Protein AF-A0A3P6D2D5-F1 (afdb_monomer)

Solvent-accessible surface area (backbone atoms only — not comparable to full-atom values): 11570 Å² total; per-residue (Å²): 125,64,77,79,34,63,53,93,50,68,69,59,21,50,53,42,46,49,52,50,52,51,36,55,76,67,43,49,59,60,53,50,50,53,50,51,54,53,52,49,52,52,48,53,51,50,50,53,51,44,60,65,54,45,79,79,59,76,78,75,73,76,56,68,75,81,70,66,56,87,73,79,72,80,85,73,74,86,77,92,78,85,88,78,96,75,89,86,77,84,70,79,58,70,75,81,67,71,70,88,87,89,78,89,86,81,90,81,85,86,84,85,91,79,93,75,96,69,81,78,84,68,67,89,89,66,76,86,72,86,79,87,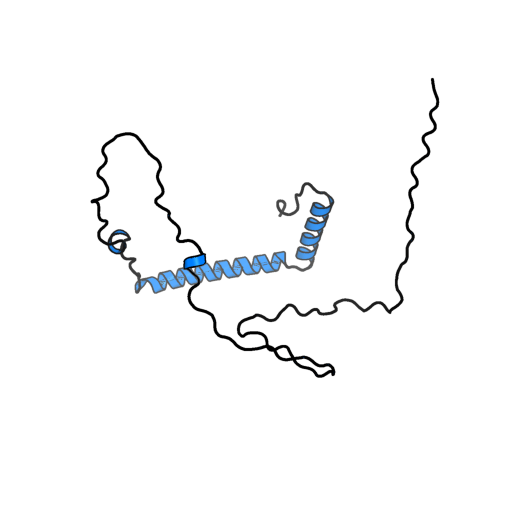71,81,89,60,84,79,75,62,96,79,79,71,86,81,75,78,86,82,78,82,71,78,81,83,86,84,81,91,83,132

Structure (mmCIF, N/CA/C/O backbone):
data_AF-A0A3P6D2D5-F1
#
_entry.id   AF-A0A3P6D2D5-F1
#
loop_
_atom_site.group_PDB
_atom_site.id
_atom_site.type_symbol
_atom_site.label_atom_id
_atom_site.label_alt_id
_atom_site.label_comp_id
_atom_site.label_asym_id
_atom_site.label_entity_id
_atom_site.label_seq_id
_atom_site.pdbx_PDB_ins_code
_atom_site.Cartn_x
_atom_site.Cartn_y
_atom_site.Cartn_z
_atom_site.occupancy
_atom_site.B_iso_or_equiv
_atom_site.auth_seq_id
_atom_site.auth_comp_id
_atom_site.auth_asym_id
_atom_site.auth_atom_id
_atom_site.pdbx_PDB_model_num
ATOM 1 N N . MET A 1 1 ? -6.424 -7.248 -5.023 1.00 77.00 1 MET A N 1
ATOM 2 C CA . MET A 1 1 ? -5.548 -6.080 -5.281 1.00 77.00 1 MET A CA 1
ATOM 3 C C . MET A 1 1 ? -5.031 -6.089 -6.727 1.00 77.00 1 MET A C 1
ATOM 5 O O . MET A 1 1 ? -3.835 -6.181 -6.974 1.00 77.00 1 MET A O 1
ATOM 9 N N . THR A 1 2 ? -5.927 -6.041 -7.713 1.00 84.50 2 THR A N 1
ATOM 10 C CA . THR A 1 2 ? -5.579 -6.233 -9.138 1.00 84.50 2 THR A CA 1
ATOM 11 C C . THR A 1 2 ? -5.078 -4.955 -9.813 1.00 84.50 2 THR A C 1
ATOM 13 O O . THR A 1 2 ? -4.233 -5.018 -10.700 1.00 84.50 2 THR A O 1
ATOM 16 N N . GLN A 1 3 ? -5.528 -3.791 -9.335 1.00 90.56 3 GLN A N 1
ATOM 17 C CA . GLN A 1 3 ? -5.133 -2.474 -9.852 1.00 90.56 3 GLN A CA 1
ATOM 18 C C . GLN A 1 3 ? -3.626 -2.207 -9.707 1.00 90.56 3 GLN A C 1
ATOM 20 O O . GLN A 1 3 ? -3.007 -1.620 -10.585 1.00 90.56 3 GLN A O 1
ATOM 25 N N . TYR A 1 4 ? -3.009 -2.659 -8.610 1.00 91.62 4 TYR A N 1
ATOM 26 C CA . TYR A 1 4 ? -1.578 -2.447 -8.383 1.00 91.62 4 TYR A CA 1
ATOM 27 C C . TYR A 1 4 ? -0.711 -3.333 -9.288 1.00 91.62 4 TYR A C 1
ATOM 29 O O . TYR A 1 4 ? 0.309 -2.871 -9.792 1.00 91.62 4 TYR A O 1
ATOM 37 N N . THR A 1 5 ? -1.102 -4.589 -9.515 1.00 95.19 5 THR A N 1
ATOM 38 C CA . THR A 1 5 ? -0.300 -5.583 -10.253 1.00 95.19 5 THR A CA 1
ATOM 39 C C . THR A 1 5 ? -0.503 -5.542 -11.769 1.00 95.19 5 THR A C 1
ATOM 41 O O . THR A 1 5 ? 0.336 -6.060 -12.513 1.00 95.19 5 THR A O 1
ATOM 44 N N . SER A 1 6 ? -1.589 -4.922 -12.234 1.00 94.50 6 SER A N 1
ATOM 45 C CA . SER A 1 6 ? -1.866 -4.690 -13.649 1.00 94.50 6 SER A CA 1
ATOM 46 C C . SER A 1 6 ? -1.059 -3.493 -14.158 1.00 94.50 6 SER A C 1
ATOM 48 O O . SER A 1 6 ? -1.356 -2.342 -13.850 1.00 94.50 6 SER A O 1
ATOM 50 N N . CYS A 1 7 ? 0.001 -3.766 -14.913 1.00 93.75 7 CYS A N 1
ATOM 51 C CA . CYS A 1 7 ? 0.834 -2.780 -15.604 1.00 93.75 7 CYS A CA 1
ATOM 52 C C . CYS A 1 7 ? 1.070 -3.255 -17.035 1.00 93.75 7 CYS A C 1
ATOM 54 O O . CYS A 1 7 ? 1.098 -4.462 -17.269 1.00 93.75 7 CYS A O 1
ATOM 56 N N . ALA A 1 8 ? 1.255 -2.319 -17.969 1.00 95.75 8 ALA A N 1
ATOM 57 C CA . ALA A 1 8 ? 1.525 -2.649 -19.369 1.00 95.75 8 ALA A CA 1
ATOM 58 C C . ALA A 1 8 ? 2.870 -3.377 -19.544 1.00 95.75 8 ALA A C 1
ATOM 60 O O . ALA A 1 8 ? 2.976 -4.292 -20.357 1.00 95.75 8 ALA A O 1
ATOM 61 N N . ASP A 1 9 ? 3.875 -3.017 -18.739 1.00 97.19 9 ASP A N 1
ATOM 62 C CA . ASP A 1 9 ? 5.199 -3.626 -18.814 1.00 97.19 9 ASP A CA 1
ATOM 63 C C . ASP A 1 9 ? 5.231 -4.993 -18.110 1.00 97.19 9 ASP A C 1
ATOM 65 O O . ASP A 1 9 ? 4.955 -5.078 -16.903 1.00 97.19 9 ASP A O 1
ATOM 69 N N . PRO A 1 10 ? 5.636 -6.075 -18.804 1.00 95.94 10 PRO A N 1
ATOM 70 C CA . PRO A 1 10 ? 5.614 -7.423 -18.238 1.00 95.94 10 PRO A CA 1
ATOM 71 C C . PRO A 1 10 ? 6.595 -7.576 -17.070 1.00 95.94 10 PRO A C 1
ATOM 73 O O . PRO A 1 10 ? 6.284 -8.236 -16.077 1.00 95.94 10 PRO A O 1
ATOM 76 N N . THR A 1 11 ? 7.758 -6.923 -17.146 1.00 97.25 11 THR A N 1
ATOM 77 C CA . THR A 1 11 ? 8.771 -6.947 -16.083 1.00 97.25 11 THR A CA 1
ATOM 78 C C . THR A 1 11 ? 8.289 -6.236 -14.820 1.00 97.25 11 THR A C 1
ATOM 80 O O . THR A 1 11 ? 8.464 -6.764 -13.723 1.00 97.25 11 THR A O 1
ATOM 83 N N . GLU A 1 12 ? 7.639 -5.076 -14.948 1.00 97.31 12 GLU A N 1
ATOM 84 C CA . GLU A 1 12 ? 7.107 -4.354 -13.786 1.00 97.31 12 GLU A CA 1
ATOM 85 C C . GLU A 1 12 ? 5.888 -5.071 -13.201 1.00 97.31 12 GLU A C 1
ATOM 87 O O . GLU A 1 12 ? 5.790 -5.202 -11.981 1.00 97.31 12 GLU A O 1
ATOM 92 N N . SER A 1 13 ? 4.992 -5.615 -14.036 1.00 95.62 13 SER A N 1
ATOM 93 C CA . SER A 1 13 ? 3.878 -6.437 -13.544 1.00 95.62 13 SER A CA 1
ATOM 94 C C . SER A 1 13 ? 4.389 -7.627 -12.723 1.00 95.62 13 SER A C 1
ATOM 96 O O . SER A 1 13 ? 3.886 -7.876 -11.625 1.00 95.62 13 SER A O 1
ATOM 98 N N . ALA A 1 14 ? 5.435 -8.318 -13.192 1.00 96.69 14 ALA A N 1
ATOM 99 C CA . ALA A 1 14 ? 6.078 -9.397 -12.442 1.00 96.69 14 ALA A CA 1
ATOM 100 C C . ALA A 1 14 ? 6.707 -8.900 -11.129 1.00 96.69 14 ALA A C 1
ATOM 102 O O . ALA A 1 14 ? 6.468 -9.491 -10.076 1.00 96.69 14 ALA A O 1
ATOM 103 N N . ALA A 1 15 ? 7.441 -7.783 -11.156 1.00 97.50 15 ALA A N 1
ATOM 104 C CA . ALA A 1 15 ? 8.056 -7.205 -9.961 1.00 97.50 15 ALA A CA 1
ATOM 105 C C . ALA A 1 15 ? 7.019 -6.785 -8.904 1.00 97.50 15 ALA A C 1
ATOM 107 O O . ALA A 1 15 ? 7.242 -6.961 -7.705 1.00 97.50 15 ALA A O 1
ATOM 108 N N . ARG A 1 16 ? 5.866 -6.254 -9.328 1.00 96.81 16 ARG A N 1
ATOM 109 C CA . ARG A 1 16 ? 4.764 -5.886 -8.427 1.00 96.81 16 ARG A CA 1
ATOM 110 C C . ARG A 1 16 ? 4.058 -7.097 -7.841 1.00 96.81 16 ARG A C 1
ATOM 112 O O . ARG A 1 16 ? 3.762 -7.090 -6.649 1.00 96.81 16 ARG A O 1
ATOM 119 N N . LYS A 1 17 ? 3.810 -8.130 -8.650 1.00 96.50 17 LYS A N 1
ATOM 120 C CA . LYS A 1 17 ? 3.265 -9.409 -8.170 1.00 96.50 17 LYS A CA 1
ATOM 121 C C . LYS A 1 17 ? 4.193 -10.048 -7.140 1.00 96.50 17 LYS A C 1
ATOM 123 O O . LYS A 1 17 ? 3.716 -10.507 -6.112 1.00 96.50 17 LYS A O 1
ATOM 128 N N . GLU A 1 18 ? 5.502 -10.009 -7.372 1.00 97.06 18 GLU A N 1
ATOM 129 C CA . GLU A 1 18 ? 6.483 -10.546 -6.427 1.00 97.06 18 GLU A CA 1
ATOM 130 C C . GLU A 1 18 ? 6.520 -9.754 -5.115 1.00 97.06 18 GLU A C 1
ATOM 132 O O . GLU A 1 18 ? 6.503 -10.354 -4.044 1.00 97.06 18 GLU A O 1
ATOM 137 N N . ARG A 1 19 ? 6.489 -8.414 -5.168 1.00 96.75 19 ARG A N 1
ATOM 138 C CA . ARG A 1 19 ? 6.355 -7.583 -3.958 1.00 96.75 19 ARG A CA 1
ATOM 139 C C . ARG A 1 19 ? 5.087 -7.917 -3.171 1.00 96.75 19 ARG A C 1
ATOM 141 O O . ARG A 1 19 ? 5.159 -8.033 -1.952 1.00 96.75 19 ARG A O 1
ATOM 148 N N . LEU A 1 20 ? 3.953 -8.089 -3.856 1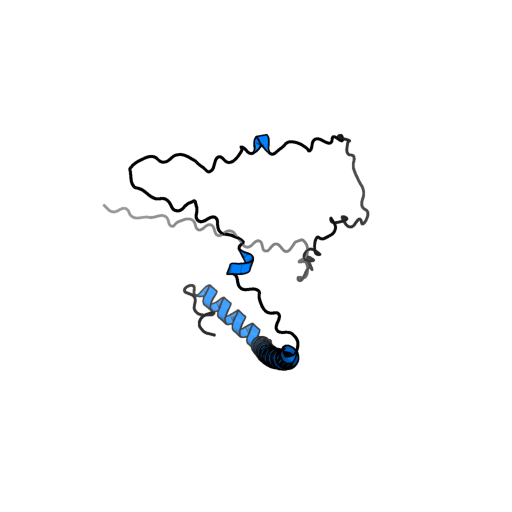.00 95.62 20 LEU A N 1
ATOM 149 C CA . LEU A 1 20 ? 2.689 -8.472 -3.219 1.00 95.62 20 LEU A CA 1
ATOM 150 C C . LEU A 1 20 ? 2.817 -9.842 -2.534 1.00 95.62 20 LEU A C 1
ATOM 152 O O . LEU A 1 20 ? 2.529 -9.955 -1.349 1.00 95.62 20 LEU A O 1
ATOM 156 N N . ARG A 1 21 ? 3.347 -10.845 -3.245 1.00 96.12 21 ARG A N 1
ATOM 157 C CA . ARG A 1 21 ? 3.581 -12.196 -2.714 1.00 96.12 21 ARG A CA 1
ATOM 158 C C . ARG A 1 21 ? 4.498 -12.186 -1.489 1.00 96.12 21 ARG A C 1
ATOM 160 O O . ARG A 1 21 ? 4.272 -12.933 -0.545 1.00 96.12 21 ARG A O 1
ATOM 167 N N . GLN A 1 22 ? 5.545 -11.360 -1.494 1.00 97.06 22 GLN A N 1
ATOM 168 C CA . GLN A 1 22 ? 6.442 -11.204 -0.346 1.00 97.06 22 GLN A CA 1
ATOM 169 C C . GLN A 1 22 ? 5.742 -10.550 0.846 1.00 97.06 22 GLN A C 1
ATOM 171 O O . GLN A 1 22 ? 5.947 -10.997 1.969 1.00 97.06 22 GLN A O 1
ATOM 176 N N . ALA A 1 23 ? 4.920 -9.524 0.614 1.00 96.12 23 ALA A N 1
ATOM 177 C CA . ALA A 1 23 ? 4.156 -8.869 1.671 1.00 96.12 23 ALA A CA 1
ATOM 178 C C . ALA A 1 23 ? 3.142 -9.828 2.317 1.00 96.12 23 ALA A C 1
ATOM 180 O O . ALA A 1 23 ? 3.046 -9.866 3.540 1.00 96.12 23 ALA A O 1
ATOM 181 N N . GLU A 1 24 ? 2.453 -10.640 1.508 1.00 94.69 24 GLU A N 1
ATOM 182 C CA . GLU A 1 24 ? 1.561 -11.714 1.973 1.00 94.69 24 GLU A CA 1
ATOM 183 C C . GLU A 1 24 ? 2.336 -12.784 2.753 1.00 94.69 24 GLU A C 1
ATOM 185 O O . GLU A 1 24 ? 1.980 -13.121 3.876 1.00 94.69 24 GLU A O 1
ATOM 190 N N . ALA A 1 25 ? 3.460 -13.274 2.219 1.00 96.69 25 ALA A N 1
ATOM 191 C CA . ALA A 1 25 ? 4.292 -14.260 2.914 1.00 96.69 25 ALA A CA 1
ATOM 192 C C . ALA A 1 25 ? 4.859 -13.738 4.248 1.00 96.69 25 ALA A C 1
ATOM 194 O O . ALA A 1 25 ? 5.139 -14.522 5.152 1.00 96.69 25 ALA A O 1
ATOM 195 N N . GLN A 1 26 ? 5.047 -12.423 4.366 1.00 97.31 26 GLN A N 1
ATOM 196 C CA . GLN A 1 26 ? 5.479 -11.755 5.593 1.00 97.31 26 GLN A CA 1
ATOM 197 C C . GLN A 1 26 ? 4.311 -11.380 6.521 1.00 97.31 26 GLN A C 1
ATOM 199 O O . GLN A 1 26 ? 4.567 -10.850 7.598 1.00 97.31 26 GLN A O 1
ATOM 204 N N . GLY A 1 27 ? 3.057 -11.634 6.135 1.00 96.94 27 GLY A N 1
ATOM 205 C CA . GLY A 1 27 ? 1.873 -11.319 6.940 1.00 96.94 27 GLY A CA 1
ATOM 206 C C . GLY A 1 27 ? 1.525 -9.825 7.022 1.00 96.94 27 GLY A C 1
ATOM 207 O O . GLY A 1 27 ? 0.720 -9.414 7.858 1.00 96.94 27 GLY A O 1
ATOM 208 N N . GLN A 1 28 ? 2.157 -8.978 6.201 1.00 96.75 28 GLN A N 1
ATOM 209 C CA . GLN A 1 28 ? 2.014 -7.518 6.294 1.00 96.75 28 GLN A CA 1
ATOM 210 C C . GLN A 1 28 ? 0.624 -7.042 5.868 1.00 96.75 28 GLN A C 1
ATOM 212 O O . GLN A 1 28 ? 0.128 -6.029 6.363 1.00 96.75 28 GLN A O 1
ATOM 217 N N . VAL A 1 29 ? 0.002 -7.751 4.923 1.00 94.50 29 VAL A N 1
ATOM 218 C CA . VAL A 1 29 ? -1.329 -7.406 4.412 1.00 94.50 29 VAL A CA 1
ATOM 219 C C . VAL A 1 29 ? -2.374 -7.628 5.508 1.00 94.50 29 VAL A C 1
ATOM 221 O O . VAL A 1 29 ? -3.232 -6.774 5.734 1.00 94.50 29 VAL A O 1
ATOM 224 N N . GLU A 1 30 ? -2.254 -8.734 6.235 1.00 95.25 30 GLU A N 1
ATOM 225 C CA . GLU A 1 30 ? -3.104 -9.114 7.356 1.00 95.25 30 GLU A CA 1
ATOM 226 C C . GLU A 1 30 ? -2.916 -8.164 8.541 1.00 95.25 30 GLU A C 1
ATOM 228 O O . GLU A 1 30 ? -3.897 -7.659 9.090 1.00 95.25 30 GLU A O 1
ATOM 233 N N . GLU A 1 31 ? -1.668 -7.863 8.912 1.00 97.00 31 GLU A N 1
ATOM 234 C CA . GLU A 1 31 ? -1.368 -6.924 9.997 1.00 97.00 31 GLU A CA 1
ATOM 235 C C . GLU A 1 31 ? -1.939 -5.530 9.705 1.00 97.00 31 GLU A C 1
ATOM 237 O O . GLU A 1 31 ? -2.598 -4.929 10.559 1.00 97.00 31 GLU A O 1
ATOM 242 N N . SER A 1 32 ? -1.755 -5.040 8.476 1.00 96.12 32 SER A N 1
ATOM 243 C CA . SER A 1 32 ? -2.308 -3.758 8.043 1.00 96.12 32 SER A CA 1
ATOM 244 C C . SER A 1 32 ? -3.838 -3.748 8.109 1.00 96.12 32 SER A C 1
ATOM 246 O O . SER A 1 32 ? -4.422 -2.773 8.586 1.00 96.12 32 SER A O 1
ATOM 248 N N . ALA A 1 33 ? -4.499 -4.841 7.714 1.00 96.31 33 ALA A N 1
ATOM 249 C CA . ALA A 1 33 ? -5.949 -4.972 7.828 1.00 96.31 33 ALA A CA 1
ATOM 250 C C . ALA A 1 33 ? -6.421 -4.906 9.288 1.00 96.31 33 ALA A C 1
ATOM 252 O O . ALA A 1 33 ? -7.351 -4.160 9.604 1.00 96.31 33 ALA A O 1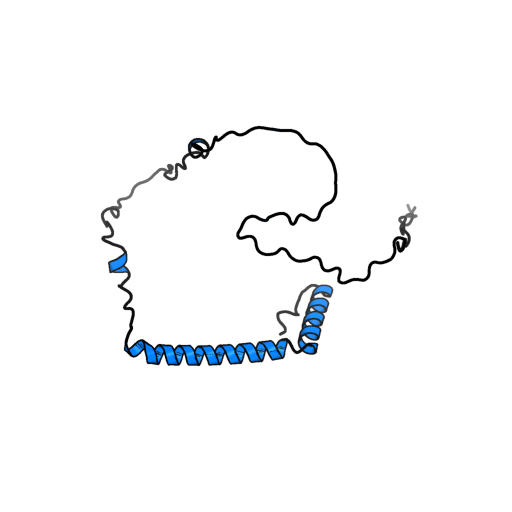
ATOM 253 N N . VAL A 1 34 ? -5.744 -5.611 10.199 1.00 97.69 34 VAL A N 1
ATOM 254 C CA . VAL A 1 34 ? -6.040 -5.550 11.639 1.00 97.69 34 VAL A CA 1
ATOM 255 C C . VAL A 1 34 ? -5.848 -4.133 12.177 1.00 97.69 34 VAL A C 1
ATOM 257 O O . VAL A 1 34 ? -6.681 -3.646 12.943 1.00 97.69 34 VAL A O 1
ATOM 260 N N . GLN A 1 35 ? -4.775 -3.448 11.779 1.00 97.62 35 GLN A N 1
ATOM 261 C CA . GLN A 1 35 ? -4.515 -2.076 12.206 1.00 97.62 35 GLN A CA 1
ATOM 262 C C . GLN A 1 35 ? -5.589 -1.104 11.702 1.00 97.62 35 GLN A C 1
ATOM 264 O O . GLN A 1 35 ? -6.026 -0.250 12.471 1.00 97.62 35 GLN A O 1
ATOM 269 N N . MET A 1 36 ? -6.055 -1.258 10.458 1.00 97.06 36 MET A N 1
ATOM 270 C CA . MET A 1 36 ? -7.161 -0.460 9.920 1.00 97.06 36 MET A CA 1
ATOM 271 C C . MET A 1 36 ? -8.444 -0.663 10.726 1.00 97.06 36 MET A C 1
ATOM 273 O O . MET A 1 36 ? -9.060 0.318 11.124 1.00 97.06 36 MET A O 1
ATOM 277 N N . VAL A 1 37 ? -8.818 -1.910 11.034 1.00 97.62 37 VAL A N 1
ATOM 278 C CA . VAL A 1 37 ? -10.011 -2.198 11.851 1.00 97.62 37 VAL A CA 1
ATOM 279 C C . VAL A 1 37 ? -9.885 -1.584 13.245 1.00 97.62 37 VAL A C 1
ATOM 281 O O . VAL A 1 37 ? -10.804 -0.912 13.708 1.00 97.62 37 VAL A O 1
ATOM 284 N N . LYS A 1 38 ? -8.731 -1.749 13.902 1.00 97.38 38 LYS A N 1
ATOM 285 C CA . LYS A 1 38 ? -8.470 -1.140 15.215 1.00 97.38 38 LYS A CA 1
ATOM 286 C C . LYS A 1 38 ? -8.580 0.383 15.170 1.00 97.38 38 LYS A C 1
ATOM 288 O O . LYS A 1 38 ? -9.169 0.972 16.071 1.00 97.38 38 LYS A O 1
ATOM 293 N N . ALA A 1 39 ? -8.030 1.012 14.133 1.00 96.81 39 ALA A N 1
ATOM 294 C CA . ALA A 1 39 ? -8.110 2.455 13.949 1.00 96.81 39 ALA A CA 1
ATOM 295 C C . ALA A 1 39 ? -9.553 2.926 13.706 1.00 96.81 39 ALA A C 1
ATOM 297 O O . ALA A 1 39 ? -9.948 3.945 14.267 1.00 96.81 39 ALA A O 1
ATOM 298 N N . SER A 1 40 ? -10.349 2.181 12.932 1.00 96.25 40 SER A N 1
ATOM 299 C CA . SER A 1 40 ? -11.768 2.487 12.713 1.00 96.25 40 SER A CA 1
ATOM 300 C C . SER A 1 40 ? -12.563 2.435 14.015 1.00 96.25 40 SER A C 1
ATOM 302 O O . SER A 1 40 ? -13.245 3.400 14.337 1.00 96.25 40 SER A O 1
ATOM 304 N N . ILE A 1 41 ? -12.393 1.378 14.816 1.00 95.94 41 ILE A N 1
ATOM 305 C CA . ILE A 1 41 ? -13.066 1.247 16.120 1.00 95.94 41 ILE A CA 1
ATOM 306 C C . ILE A 1 41 ? -12.634 2.370 17.072 1.00 95.94 41 ILE A C 1
ATOM 308 O O . ILE A 1 41 ? -13.461 2.978 17.744 1.00 95.94 41 ILE A O 1
ATOM 312 N N . ALA A 1 42 ? -11.335 2.681 17.125 1.00 94.19 42 ALA A N 1
ATOM 313 C CA . ALA A 1 42 ? -10.835 3.772 17.958 1.00 94.19 42 ALA A CA 1
ATOM 314 C C . ALA A 1 42 ? -11.435 5.124 17.545 1.00 94.19 42 ALA A C 1
ATOM 316 O O . ALA A 1 42 ? -11.747 5.945 18.406 1.00 94.19 42 ALA A O 1
ATOM 317 N N . ARG A 1 43 ? -11.624 5.347 16.240 1.00 91.75 43 ARG A N 1
ATOM 318 C CA . ARG A 1 43 ? -12.273 6.549 15.722 1.00 91.75 43 ARG A CA 1
ATOM 319 C C . ARG A 1 43 ? -13.761 6.590 16.067 1.00 91.75 43 ARG A C 1
ATOM 321 O O . ARG A 1 43 ? -14.215 7.639 16.497 1.00 91.75 43 ARG A O 1
ATOM 328 N N . GLU A 1 44 ? -14.494 5.489 15.926 1.00 91.12 44 GLU A N 1
ATOM 329 C CA . GLU A 1 44 ? -15.907 5.407 16.327 1.00 91.12 44 GLU A CA 1
ATOM 330 C C . GLU A 1 44 ? -16.083 5.702 17.822 1.00 91.12 44 GLU A C 1
ATOM 332 O O . GLU A 1 44 ? -16.948 6.488 18.201 1.00 91.12 44 GLU A O 1
ATOM 337 N N . ASN A 1 45 ? -15.208 5.154 18.669 1.00 88.06 45 ASN A N 1
ATOM 338 C CA . ASN A 1 45 ? -15.214 5.434 20.103 1.00 88.06 45 ASN A CA 1
ATOM 339 C C . ASN A 1 45 ? -14.858 6.894 20.409 1.00 88.06 45 ASN A C 1
ATOM 341 O O . ASN A 1 45 ? -15.517 7.513 21.236 1.00 88.06 45 ASN A O 1
ATOM 345 N N . ALA A 1 46 ? -13.865 7.471 19.726 1.00 83.00 46 ALA A N 1
ATOM 346 C CA . ALA A 1 46 ? -13.523 8.885 19.881 1.00 83.00 46 ALA A CA 1
ATOM 347 C C . ALA A 1 46 ? -14.647 9.810 19.386 1.00 83.00 46 ALA A C 1
ATOM 349 O O . ALA A 1 46 ? -14.896 10.850 19.988 1.00 83.00 46 ALA A O 1
ATOM 350 N N . GLU A 1 47 ? -15.353 9.440 18.314 1.00 74.94 47 GLU A N 1
ATOM 351 C CA . GLU A 1 47 ? -16.534 10.159 17.838 1.00 74.94 47 GLU A CA 1
ATOM 352 C C . GLU A 1 47 ? -17.683 10.040 18.858 1.00 74.94 47 GLU A C 1
ATOM 354 O O . GLU A 1 47 ? -18.282 11.058 19.198 1.00 74.94 47 GLU A O 1
ATOM 359 N N . ALA A 1 48 ? -17.927 8.863 19.443 1.00 71.94 48 ALA A N 1
ATOM 360 C CA . ALA A 1 48 ? -18.917 8.662 20.506 1.00 71.94 48 ALA A CA 1
ATOM 361 C C . ALA A 1 48 ? -18.583 9.433 21.799 1.00 71.94 48 ALA A C 1
ATOM 363 O O . ALA A 1 48 ? -19.456 10.092 22.365 1.00 71.94 48 ALA A O 1
ATOM 364 N N . GLU A 1 49 ? -17.324 9.417 22.242 1.00 68.12 49 GLU A N 1
ATOM 365 C CA . GLU A 1 49 ? -16.839 10.222 23.369 1.00 68.12 49 GLU A CA 1
ATOM 366 C C . GLU A 1 49 ? -16.916 11.720 23.060 1.00 68.12 49 GLU A C 1
ATOM 368 O O . GLU A 1 49 ? -17.290 12.506 23.928 1.00 68.12 49 GLU A O 1
ATOM 373 N N . SER A 1 50 ? -16.639 12.129 21.817 1.00 62.19 50 SER A N 1
ATOM 374 C CA . SER A 1 50 ? -16.806 13.519 21.397 1.00 62.19 50 SER A CA 1
ATOM 375 C C . SER A 1 50 ? -18.275 13.933 21.401 1.00 62.19 50 SER A C 1
ATOM 377 O O . SER A 1 50 ? -18.577 15.001 21.906 1.00 62.19 50 SER A O 1
ATOM 379 N N . LEU A 1 51 ? -19.208 13.090 20.950 1.00 57.59 51 LEU A N 1
ATOM 380 C CA . LEU A 1 51 ? -20.647 13.368 20.997 1.00 57.59 51 LEU A CA 1
ATOM 381 C C . LEU A 1 51 ? -21.179 13.398 22.439 1.00 57.59 51 LEU A C 1
ATOM 383 O O . LEU A 1 51 ? -22.036 14.222 22.754 1.00 57.59 51 LEU A O 1
ATOM 387 N N . ALA A 1 52 ? -20.631 12.568 23.332 1.00 57.94 52 ALA A N 1
ATOM 388 C CA . ALA A 1 52 ? -20.922 12.614 24.764 1.00 57.94 52 ALA A CA 1
ATOM 389 C C . ALA A 1 52 ? -20.329 13.866 25.448 1.00 57.94 52 ALA A C 1
ATOM 391 O O . ALA A 1 52 ? -20.955 14.436 26.341 1.00 57.94 52 ALA A O 1
ATOM 392 N N . ALA A 1 53 ? -19.159 14.342 25.006 1.00 55.81 53 ALA A N 1
ATOM 393 C CA . ALA A 1 53 ? -18.513 15.564 25.498 1.00 55.81 53 ALA A CA 1
ATOM 394 C C . ALA A 1 53 ? -19.054 16.862 24.852 1.00 55.81 53 ALA A C 1
ATOM 396 O O . ALA A 1 53 ? -18.942 17.945 25.431 1.00 55.81 53 ALA A O 1
ATOM 397 N N . VAL A 1 54 ? -19.685 16.772 23.676 1.00 51.06 54 VAL A N 1
ATOM 398 C CA . VAL A 1 54 ? -20.320 17.888 22.944 1.00 51.06 54 VAL A CA 1
ATOM 399 C C . VAL A 1 54 ? -21.571 18.413 23.658 1.00 51.06 54 VAL A C 1
ATOM 401 O O . VAL A 1 54 ? -22.025 19.513 23.352 1.00 51.06 54 VAL A O 1
ATOM 404 N N . GLY A 1 55 ? -22.053 17.739 24.706 1.00 53.09 55 GLY A N 1
ATOM 405 C CA . GLY A 1 55 ? -23.078 18.281 25.601 1.00 53.09 55 GLY A CA 1
ATOM 406 C C . GLY A 1 55 ? -22.701 19.585 26.329 1.00 53.09 55 GLY A C 1
ATOM 407 O O . GLY A 1 55 ? -23.587 20.197 26.917 1.00 53.09 55 GLY A O 1
ATOM 408 N N . VAL A 1 56 ? -21.434 20.038 26.313 1.00 54.88 56 VAL A N 1
ATOM 409 C CA . VAL A 1 56 ? -21.016 21.259 27.048 1.00 54.88 56 VAL A CA 1
ATOM 410 C C . VAL A 1 56 ? -20.101 22.210 26.255 1.00 54.88 56 VAL A C 1
ATOM 412 O O . VAL A 1 56 ? -19.764 23.281 26.746 1.00 54.88 56 VAL A O 1
ATOM 415 N N . ASN A 1 57 ? -19.699 21.905 25.017 1.00 57.03 57 ASN A N 1
ATOM 416 C CA . ASN A 1 57 ? -18.858 22.843 24.256 1.00 57.03 57 ASN A CA 1
ATOM 417 C C . ASN A 1 57 ? -19.104 22.770 22.746 1.00 57.03 57 ASN A C 1
ATOM 419 O O . ASN A 1 57 ? -18.232 22.406 21.956 1.00 57.03 57 ASN A O 1
ATOM 423 N N . SER A 1 58 ? -20.310 23.167 22.331 1.00 61.44 58 SER A N 1
ATOM 424 C CA . SER A 1 58 ? -20.495 23.701 20.983 1.00 61.44 58 SER A CA 1
ATOM 425 C C . SER A 1 58 ? -19.636 24.961 20.886 1.00 61.44 58 SER A C 1
ATOM 427 O O . SER A 1 58 ? -20.023 26.029 21.356 1.00 61.44 58 SER A O 1
ATOM 429 N N . GLN A 1 59 ? -18.428 24.842 20.334 1.00 64.69 59 GLN A N 1
ATOM 430 C CA . GLN A 1 59 ? -17.704 26.008 19.844 1.00 64.69 59 GLN A CA 1
ATOM 431 C C . GLN A 1 59 ? -18.511 26.557 18.669 1.00 64.69 59 GLN A C 1
ATOM 433 O O . GLN A 1 59 ? -18.269 26.194 17.514 1.00 64.69 59 GLN A O 1
ATOM 438 N N . GLU A 1 60 ? -19.515 27.380 18.970 1.00 69.44 60 GLU A N 1
ATOM 439 C CA . GLU A 1 60 ? -20.328 28.051 17.970 1.00 69.44 60 GLU A CA 1
ATOM 440 C C . GLU A 1 60 ? -19.393 28.808 17.034 1.00 69.44 60 GLU A C 1
ATOM 442 O O . GLU A 1 60 ? -18.736 29.793 17.389 1.00 69.44 60 GLU A O 1
ATOM 447 N N . ARG A 1 61 ? -19.273 28.304 15.805 1.00 78.12 61 ARG A N 1
ATOM 448 C CA . ARG A 1 61 ? -18.536 29.014 14.775 1.00 78.12 61 ARG A CA 1
ATOM 449 C C . ARG A 1 61 ? -19.323 30.278 14.485 1.00 78.12 61 ARG A C 1
ATOM 451 O O . ARG A 1 61 ? -20.388 30.208 13.886 1.00 78.12 61 ARG A O 1
ATOM 458 N N . ILE A 1 62 ? -18.745 31.422 14.849 1.00 77.75 62 ILE A N 1
ATOM 459 C CA . ILE A 1 62 ? -19.249 32.730 14.424 1.00 77.75 62 ILE A CA 1
ATOM 460 C C . ILE A 1 62 ? -19.493 32.660 12.907 1.00 77.75 62 ILE A C 1
ATOM 462 O O . ILE A 1 62 ? -18.560 32.246 12.194 1.00 77.75 62 ILE A O 1
ATOM 466 N N . PRO A 1 63 ? -20.697 33.005 12.415 1.00 82.94 63 PRO A N 1
ATOM 467 C CA . PRO A 1 63 ? -21.029 32.908 11.002 1.00 82.94 63 PRO A CA 1
ATOM 468 C C . PRO A 1 63 ? -20.038 33.717 10.164 1.00 82.94 63 PRO A C 1
ATOM 470 O O . PRO A 1 63 ? -19.541 34.765 10.580 1.00 82.94 63 PRO A O 1
ATOM 473 N N . THR A 1 64 ? -19.725 33.209 8.973 1.00 76.62 64 THR A N 1
ATOM 474 C CA . THR A 1 64 ? -18.713 33.776 8.066 1.00 76.62 64 THR A CA 1
ATOM 475 C C . THR A 1 64 ? -18.953 35.250 7.761 1.00 76.62 64 THR A C 1
ATOM 477 O O . THR A 1 64 ? -17.993 36.013 7.687 1.00 76.62 64 THR A O 1
ATOM 480 N N . ILE A 1 65 ? -20.215 35.673 7.673 1.00 80.12 65 ILE A N 1
ATOM 481 C CA . ILE A 1 65 ? -20.580 37.067 7.408 1.00 80.12 65 ILE A CA 1
ATOM 482 C C . ILE A 1 65 ? -20.137 38.034 8.515 1.00 80.12 65 ILE A C 1
ATOM 484 O O . ILE A 1 65 ? -19.734 39.153 8.223 1.00 80.12 65 ILE A O 1
ATOM 488 N N . SER A 1 66 ? -20.107 37.592 9.774 1.00 81.12 66 SER A N 1
ATOM 489 C CA . SER A 1 66 ? -19.625 38.403 10.900 1.00 81.12 66 SER A CA 1
ATOM 490 C C . SER A 1 66 ? -18.097 38.421 11.009 1.00 81.12 66 SER A C 1
ATOM 492 O O . SER A 1 66 ? -17.550 39.226 11.755 1.00 81.12 66 SER A O 1
ATOM 494 N N . ARG A 1 67 ? -17.392 37.544 10.278 1.00 81.75 67 ARG A N 1
ATOM 495 C CA . ARG A 1 67 ? -15.918 37.503 10.244 1.00 81.75 67 ARG A CA 1
ATOM 496 C C . ARG A 1 67 ? -15.315 38.424 9.187 1.00 81.75 67 ARG A C 1
ATOM 498 O O . ARG A 1 67 ? -14.179 38.848 9.349 1.00 81.75 67 ARG A O 1
ATOM 505 N N . LEU A 1 68 ? -16.039 38.688 8.099 1.00 81.12 68 LEU A N 1
ATOM 506 C CA . LEU A 1 68 ? -15.503 39.372 6.916 1.00 81.12 68 LEU A CA 1
ATOM 507 C C . LEU A 1 68 ? -15.469 40.905 7.034 1.00 81.12 68 LEU A C 1
ATOM 509 O O . LEU A 1 68 ? -14.931 41.562 6.148 1.00 81.12 68 LEU A O 1
ATOM 513 N N . GLY A 1 69 ? -15.988 41.470 8.130 1.00 77.88 69 GLY A N 1
ATOM 514 C CA . GLY A 1 69 ? -16.127 42.918 8.289 1.00 77.88 69 GLY A CA 1
ATOM 515 C C . GLY A 1 69 ? -17.099 43.531 7.267 1.00 77.88 69 GLY A C 1
ATOM 516 O O . GLY A 1 69 ? -17.676 42.814 6.445 1.00 77.88 69 GLY A O 1
ATOM 517 N N . PRO A 1 70 ? -17.333 44.854 7.316 1.00 78.75 70 PRO A N 1
ATOM 518 C CA . PRO A 1 70 ? -18.131 45.542 6.310 1.00 78.75 70 PRO A CA 1
ATOM 519 C C . PRO A 1 70 ? -17.448 45.398 4.950 1.00 78.75 70 PRO A C 1
ATOM 521 O O . PRO A 1 70 ? -16.370 45.945 4.718 1.00 78.75 70 PRO A O 1
ATOM 524 N N . VAL A 1 71 ? -18.063 44.636 4.050 1.00 67.94 71 VAL A N 1
ATOM 525 C CA . VAL A 1 71 ? -17.636 44.593 2.654 1.00 67.94 71 VAL A CA 1
ATOM 526 C C . VAL A 1 71 ? -17.989 45.960 2.072 1.00 67.94 71 VAL A C 1
ATOM 528 O O . VAL A 1 71 ? -19.166 46.303 2.00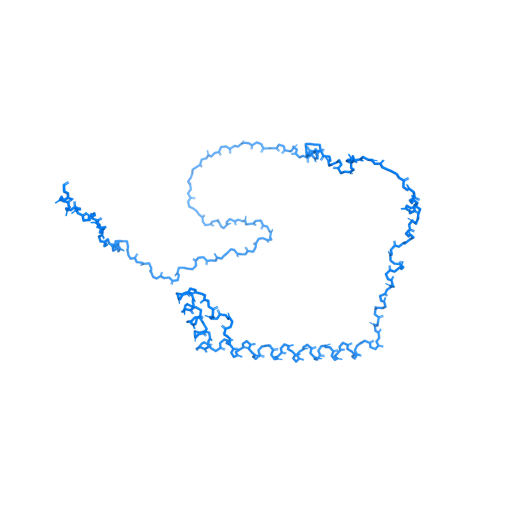8 1.00 67.94 71 VAL A O 1
ATOM 531 N N . ASN A 1 72 ? -16.995 46.773 1.707 1.00 64.75 72 ASN A N 1
ATOM 532 C CA . ASN A 1 72 ? -17.237 48.036 1.007 1.00 64.75 72 ASN A CA 1
ATOM 533 C C . ASN A 1 72 ? -17.850 47.719 -0.367 1.00 64.75 72 ASN A C 1
ATOM 535 O O . ASN A 1 72 ? -17.136 47.411 -1.318 1.00 64.75 72 ASN A O 1
ATOM 539 N N . VAL A 1 73 ? -19.180 47.785 -0.463 1.00 58.62 73 VAL A N 1
ATOM 540 C CA . VAL A 1 73 ? -19.969 47.562 -1.693 1.00 58.62 73 VAL A CA 1
ATOM 541 C C . VAL A 1 73 ? -19.863 48.756 -2.667 1.00 58.62 73 VAL A C 1
ATOM 543 O O . VAL A 1 73 ? -20.556 48.812 -3.674 1.00 58.62 73 VAL A O 1
ATOM 546 N N . GLU A 1 74 ? -18.975 49.719 -2.411 1.00 55.22 74 GLU A N 1
ATOM 547 C CA . GLU A 1 74 ? -18.790 50.912 -3.254 1.00 55.22 74 GLU A CA 1
ATOM 548 C C . GLU A 1 74 ? -18.099 50.597 -4.602 1.00 55.22 74 GLU A C 1
ATOM 550 O O . GLU A 1 74 ? -18.164 51.396 -5.530 1.00 55.22 74 GLU A O 1
ATOM 555 N N . LEU A 1 75 ? -17.467 49.423 -4.759 1.00 55.88 75 LEU A N 1
ATOM 556 C CA . LEU A 1 75 ? -16.774 49.026 -5.997 1.00 55.88 75 LEU A CA 1
ATOM 557 C C . LEU A 1 75 ? -17.641 48.177 -6.952 1.00 55.88 75 LEU A C 1
ATOM 559 O O . LEU A 1 75 ? -17.130 47.317 -7.662 1.00 55.88 75 LEU A O 1
ATOM 563 N N . MET A 1 76 ? -18.959 48.381 -6.950 1.00 53.72 76 MET A N 1
ATOM 564 C CA . MET A 1 76 ? -19.890 47.797 -7.928 1.00 53.72 76 MET A CA 1
ATOM 565 C C . MET A 1 76 ? -20.693 48.919 -8.593 1.00 53.72 76 MET A C 1
ATOM 567 O O . MET A 1 76 ? -21.908 49.025 -8.442 1.00 53.72 76 MET A O 1
ATOM 571 N N . ARG A 1 77 ? -19.996 49.785 -9.334 1.00 50.25 77 ARG A N 1
ATOM 572 C CA . ARG A 1 77 ? -20.617 50.652 -10.337 1.00 50.25 77 ARG A CA 1
ATOM 573 C C . ARG A 1 77 ? -20.005 50.357 -11.698 1.00 50.25 77 ARG A C 1
ATOM 575 O O . ARG A 1 77 ? -19.027 50.979 -12.087 1.00 50.25 77 ARG A O 1
ATOM 582 N N . GLU A 1 78 ? -20.622 49.427 -12.414 1.00 45.34 78 GLU A N 1
ATOM 583 C CA . GLU A 1 78 ? -20.506 49.367 -13.872 1.00 45.34 78 GLU A CA 1
ATOM 584 C C . GLU A 1 78 ? -21.232 50.587 -14.466 1.00 45.34 78 GLU A C 1
ATOM 586 O O . GLU A 1 78 ? -22.334 50.942 -14.024 1.00 45.34 78 GLU A O 1
ATOM 591 N N . PRO A 1 79 ? -20.622 51.251 -15.455 1.00 48.94 79 PRO A N 1
ATOM 592 C CA . PRO A 1 79 ? -21.199 51.129 -16.788 1.00 48.94 79 PRO A CA 1
ATOM 593 C C . PRO A 1 79 ? -20.147 50.890 -17.883 1.00 48.94 79 PRO A C 1
ATOM 595 O O . PRO A 1 79 ? -19.008 51.337 -17.789 1.00 48.94 79 PRO A O 1
ATOM 598 N N . ASN A 1 80 ? -20.602 50.202 -18.933 1.00 47.97 80 ASN A N 1
ATOM 599 C CA . ASN A 1 80 ? -19.951 49.980 -20.226 1.00 47.97 80 ASN A CA 1
ATOM 600 C C . ASN A 1 80 ? -19.107 51.170 -20.724 1.00 47.97 80 ASN A C 1
ATOM 602 O O . ASN A 1 80 ? -19.610 52.288 -20.753 1.00 47.97 80 ASN A O 1
ATOM 606 N N . ASP A 1 81 ? -17.878 50.913 -21.187 1.00 37.75 81 ASP A N 1
ATOM 607 C CA . ASP A 1 81 ? -17.462 51.044 -22.597 1.00 37.75 81 ASP A CA 1
ATOM 608 C C . ASP A 1 81 ? -15.949 50.748 -22.771 1.00 37.75 81 ASP A C 1
ATOM 610 O O . ASP A 1 81 ? -15.150 50.855 -21.849 1.00 37.75 81 ASP A O 1
ATOM 614 N N . ALA A 1 82 ? -15.605 50.289 -23.975 1.00 44.72 82 ALA A N 1
ATOM 615 C CA . ALA A 1 82 ? -14.328 49.832 -24.542 1.00 44.72 82 ALA A CA 1
ATOM 616 C C . ALA A 1 82 ? -12.954 50.311 -23.982 1.00 44.72 82 ALA A C 1
ATOM 618 O O . ALA A 1 82 ? -12.769 51.478 -23.667 1.00 44.72 82 ALA A O 1
ATOM 619 N N . GLN A 1 83 ? -11.948 49.417 -24.145 1.00 45.34 83 GLN A N 1
ATOM 620 C CA . GLN A 1 83 ? -10.475 49.644 -24.139 1.00 45.34 83 GLN A CA 1
ATOM 621 C C . GLN A 1 83 ? -9.892 49.961 -22.740 1.00 45.34 83 GLN A C 1
ATOM 623 O O . GLN A 1 83 ? -10.493 50.660 -21.951 1.00 45.34 83 GLN A O 1
ATOM 628 N N . THR A 1 84 ? -8.751 49.465 -22.260 1.00 40.75 84 THR A N 1
ATOM 629 C CA . THR A 1 84 ? -7.458 49.094 -22.850 1.00 40.75 84 THR A CA 1
ATOM 630 C C . THR A 1 84 ? -6.712 48.320 -21.750 1.00 40.75 84 THR A C 1
ATOM 632 O O . THR A 1 84 ? -6.858 48.639 -20.571 1.00 40.75 84 THR A O 1
ATOM 635 N N . GLY A 1 85 ? -5.938 47.288 -22.088 1.00 52.88 85 GLY A N 1
ATOM 636 C CA . GLY A 1 85 ? -5.164 46.556 -21.085 1.00 52.88 85 GLY A CA 1
ATOM 637 C C . GLY A 1 85 ? -3.981 47.377 -20.585 1.00 52.88 85 GLY A C 1
ATOM 638 O O . GLY A 1 85 ? -3.063 47.592 -21.362 1.00 52.88 85 GLY A O 1
ATOM 639 N N . GLU A 1 86 ? -3.962 47.763 -19.306 1.00 48.88 86 GLU A N 1
ATOM 640 C CA . GLU A 1 86 ? -2.763 48.304 -18.657 1.00 48.88 86 GLU A CA 1
ATOM 641 C C . GLU A 1 86 ? -2.608 47.817 -17.202 1.00 48.88 86 GLU A C 1
ATOM 643 O O . GLU A 1 86 ? -3.453 48.026 -16.336 1.00 48.88 86 GLU A O 1
ATOM 648 N N . ASN A 1 87 ? -1.493 47.107 -16.998 1.00 56.31 87 ASN A N 1
ATOM 649 C CA . ASN A 1 87 ? -0.731 46.828 -15.776 1.00 56.31 87 ASN A CA 1
ATOM 650 C C . ASN A 1 87 ? -1.261 47.369 -14.431 1.00 56.31 87 ASN A C 1
ATOM 652 O O . ASN A 1 87 ? -1.044 48.535 -14.107 1.00 56.31 87 ASN A O 1
ATOM 656 N N . GLN A 1 88 ? -1.743 46.477 -13.556 1.00 55.69 88 GLN A N 1
ATOM 657 C CA . GLN A 1 88 ? -1.820 46.743 -12.106 1.00 55.69 88 GLN A CA 1
ATOM 658 C C . GLN A 1 88 ? -0.992 45.790 -11.225 1.00 55.69 88 GLN A C 1
ATOM 660 O O . GLN A 1 88 ? -1.030 45.902 -10.007 1.00 55.69 88 GLN A O 1
ATOM 665 N N . ASP A 1 89 ? -0.138 44.944 -11.809 1.00 60.88 89 ASP A N 1
ATOM 666 C CA . ASP A 1 89 ? 0.833 44.138 -11.053 1.00 60.88 89 ASP A CA 1
ATOM 667 C C . ASP A 1 89 ? 2.267 44.643 -11.270 1.00 60.88 89 ASP A C 1
ATOM 669 O O . ASP A 1 89 ? 3.157 43.905 -11.704 1.00 60.88 89 ASP A O 1
ATOM 673 N N . ALA A 1 90 ? 2.526 45.919 -10.969 1.00 63.56 90 ALA A N 1
ATOM 674 C CA . ALA A 1 90 ? 3.889 46.446 -10.948 1.00 63.56 90 ALA A CA 1
ATOM 675 C C . ALA A 1 90 ? 4.665 45.842 -9.760 1.00 63.56 90 ALA A C 1
ATOM 677 O O . ALA A 1 90 ? 4.797 46.429 -8.686 1.00 63.56 90 ALA A O 1
ATOM 678 N N . ARG A 1 91 ? 5.179 44.619 -9.940 1.00 68.62 91 ARG A N 1
ATOM 679 C CA . ARG A 1 91 ? 6.118 43.994 -9.005 1.00 68.62 91 ARG A CA 1
ATOM 680 C C . ARG A 1 91 ? 7.369 44.858 -8.923 1.00 68.62 91 ARG A C 1
ATOM 682 O O . ARG A 1 91 ? 8.101 44.978 -9.900 1.00 68.62 91 ARG A O 1
ATOM 689 N N . ILE A 1 92 ? 7.655 45.371 -7.729 1.00 71.81 92 ILE A N 1
ATOM 690 C CA . ILE A 1 92 ? 8.911 46.071 -7.442 1.00 71.81 92 ILE A CA 1
ATOM 691 C C . ILE A 1 92 ? 10.080 45.140 -7.818 1.00 71.81 92 ILE A C 1
ATOM 693 O O . ILE A 1 92 ? 10.070 43.973 -7.379 1.00 71.81 92 ILE A O 1
ATOM 697 N N . PRO A 1 93 ? 11.051 45.601 -8.629 1.00 76.88 93 PRO A N 1
ATOM 698 C CA . PRO A 1 93 ? 12.185 44.792 -9.056 1.00 76.88 93 PRO A CA 1
ATOM 699 C C . PRO A 1 93 ? 12.984 44.280 -7.853 1.00 76.88 93 PRO A C 1
ATOM 701 O O . PRO A 1 93 ? 13.100 44.930 -6.819 1.00 76.88 93 PRO A O 1
ATOM 704 N N . VAL A 1 94 ? 13.530 43.069 -7.987 1.00 68.69 94 VAL A N 1
ATOM 705 C CA . VAL A 1 94 ? 14.225 42.347 -6.903 1.00 68.69 94 VAL A CA 1
ATOM 706 C C . VAL A 1 94 ? 15.423 43.120 -6.342 1.00 68.69 94 VAL A C 1
ATOM 708 O O . VAL A 1 94 ? 15.734 42.964 -5.165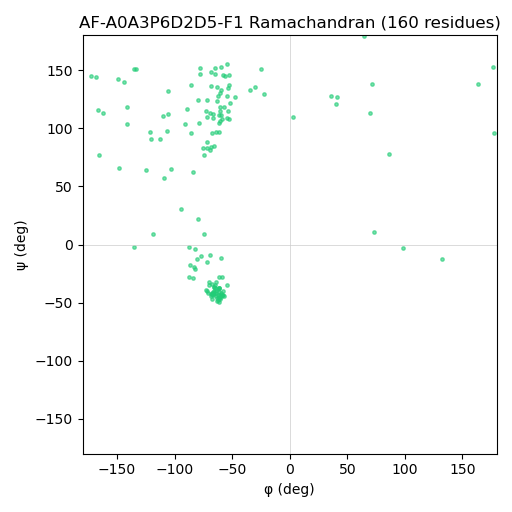 1.00 68.69 94 VAL A O 1
ATOM 711 N N . VAL A 1 95 ? 16.063 43.965 -7.152 1.00 69.31 95 VAL A N 1
ATOM 712 C CA . VAL A 1 95 ? 17.237 44.755 -6.753 1.00 69.31 95 VAL A CA 1
ATOM 713 C C . VAL A 1 95 ? 16.903 45.734 -5.622 1.00 69.31 95 VAL A C 1
ATOM 715 O O . VAL A 1 95 ? 17.665 45.824 -4.666 1.00 69.31 95 VAL A O 1
ATOM 718 N N . ASP A 1 96 ? 15.717 46.345 -5.644 1.00 69.75 96 ASP A N 1
ATOM 719 C CA . ASP A 1 96 ? 15.271 47.272 -4.591 1.00 69.75 96 ASP A CA 1
ATOM 720 C C . ASP A 1 96 ? 14.811 46.552 -3.313 1.00 69.75 96 ASP A C 1
ATOM 722 O O . ASP A 1 96 ? 14.588 47.178 -2.279 1.00 69.75 96 ASP A O 1
ATOM 726 N N . ARG A 1 97 ? 14.675 45.219 -3.350 1.00 67.38 97 ARG A N 1
ATOM 727 C CA . ARG A 1 97 ? 14.316 44.415 -2.170 1.00 67.38 97 ARG A CA 1
ATOM 728 C C . ARG A 1 97 ? 15.521 44.081 -1.299 1.00 67.38 97 ARG A C 1
ATOM 730 O O . ARG A 1 97 ? 15.335 43.692 -0.150 1.00 67.38 97 ARG A O 1
ATOM 737 N N . LEU A 1 98 ? 16.737 44.178 -1.836 1.00 65.00 98 LEU A N 1
ATOM 738 C CA . LEU A 1 98 ? 17.952 43.733 -1.161 1.00 65.00 98 LEU A CA 1
ATOM 739 C C . LEU A 1 98 ? 18.731 44.923 -0.602 1.00 65.00 98 LEU A C 1
ATOM 741 O O . LEU A 1 98 ? 19.858 45.202 -0.998 1.00 65.00 98 LEU A O 1
ATOM 745 N N . VAL A 1 99 ? 18.126 45.610 0.359 1.00 62.59 99 VAL A N 1
ATOM 746 C CA . VAL A 1 99 ? 18.860 46.503 1.253 1.00 62.59 99 VAL A CA 1
ATOM 747 C C . VAL A 1 99 ? 18.938 45.790 2.599 1.00 62.59 99 VAL A C 1
ATOM 749 O O . VAL A 1 99 ? 17.925 45.293 3.088 1.00 62.59 99 VAL A O 1
ATOM 752 N N . HIS A 1 100 ? 20.139 45.754 3.180 1.00 61.47 100 HIS A N 1
ATOM 753 C CA . HIS A 1 100 ? 20.500 45.180 4.486 1.00 61.47 100 HIS A CA 1
ATOM 754 C C . HIS A 1 100 ? 20.842 43.677 4.512 1.00 61.47 100 HIS A C 1
ATOM 756 O O . HIS A 1 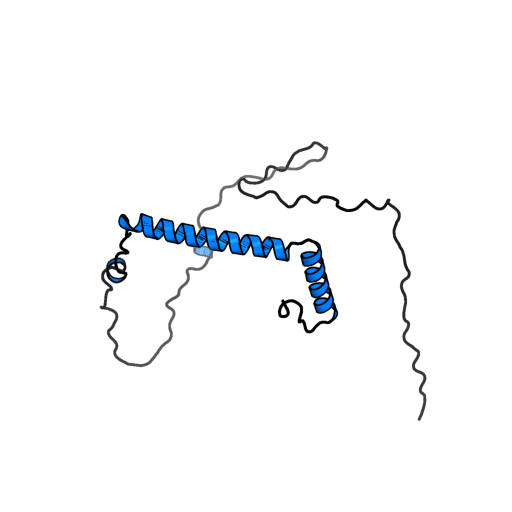100 ? 20.071 42.884 5.028 1.00 61.47 100 HIS A O 1
ATOM 762 N N . THR A 1 101 ? 22.052 43.305 4.073 1.00 53.38 101 THR A N 1
ATOM 763 C CA . THR A 1 101 ? 22.965 42.424 4.846 1.00 53.38 101 THR A CA 1
ATOM 764 C C . THR A 1 101 ? 24.378 42.489 4.248 1.00 53.38 101 THR A C 1
ATOM 766 O O . THR A 1 101 ? 24.809 41.578 3.544 1.00 53.38 101 THR A O 1
ATOM 769 N N . THR A 1 102 ? 25.122 43.557 4.522 1.00 49.06 102 THR A N 1
ATOM 770 C CA . THR A 1 102 ? 26.590 43.542 4.415 1.00 49.06 102 THR A CA 1
ATOM 771 C C . THR A 1 102 ? 27.154 43.683 5.821 1.00 49.06 102 THR A C 1
ATOM 773 O O . THR A 1 102 ? 27.303 44.787 6.336 1.00 49.06 102 THR A O 1
ATOM 776 N N . GLY A 1 103 ? 27.381 42.540 6.464 1.00 46.66 103 GLY A N 1
ATOM 777 C CA . GLY A 1 103 ? 28.280 42.419 7.603 1.00 46.66 103 GLY A CA 1
ATOM 778 C C . GLY A 1 103 ? 29.492 41.617 7.146 1.00 46.66 103 GLY A C 1
ATOM 779 O O . GLY A 1 103 ? 29.352 40.438 6.822 1.00 46.66 103 GLY A O 1
ATOM 780 N N . ASP A 1 104 ? 30.634 42.293 7.061 1.00 47.38 104 ASP A N 1
ATOM 781 C CA . ASP A 1 104 ? 31.967 41.740 6.821 1.00 47.38 104 ASP A CA 1
ATOM 782 C C . ASP A 1 104 ? 32.341 40.635 7.824 1.00 47.38 104 ASP A C 1
ATOM 784 O O . ASP A 1 104 ? 31.841 40.631 8.947 1.00 47.38 104 ASP A O 1
ATOM 788 N N . VAL A 1 105 ? 33.254 39.734 7.420 1.00 47.69 105 VAL A N 1
ATOM 789 C CA . VAL A 1 105 ? 34.450 39.289 8.182 1.00 47.69 105 VAL A CA 1
ATOM 790 C C . VAL A 1 105 ? 35.200 38.197 7.384 1.00 47.69 105 VAL A C 1
ATOM 792 O O . VAL A 1 105 ? 34.838 37.024 7.349 1.00 47.69 105 VAL A O 1
ATOM 795 N N . THR A 1 106 ? 36.208 38.682 6.653 1.00 39.81 106 THR A N 1
ATOM 796 C CA . THR A 1 106 ? 37.601 38.212 6.474 1.00 39.81 106 THR A CA 1
ATOM 797 C C . THR A 1 106 ? 37.968 36.720 6.346 1.00 39.81 106 THR A C 1
ATOM 799 O O . THR A 1 106 ? 37.866 35.927 7.278 1.00 39.81 106 THR A O 1
ATOM 802 N N . THR A 1 107 ? 38.594 36.441 5.198 1.00 48.03 107 THR A N 1
ATOM 803 C CA . THR A 1 107 ? 39.673 35.487 4.876 1.00 48.03 107 THR A CA 1
ATOM 804 C C . THR A 1 107 ? 40.672 35.182 6.004 1.00 48.03 107 THR A C 1
ATOM 806 O O . THR A 1 107 ? 41.223 36.113 6.585 1.00 48.03 107 THR A O 1
ATOM 809 N N . ALA A 1 108 ? 41.007 33.898 6.200 1.00 38.16 108 ALA A N 1
ATOM 810 C CA . ALA A 1 108 ? 42.335 33.443 6.641 1.00 38.16 108 ALA A CA 1
ATOM 811 C C . ALA A 1 108 ? 42.550 31.937 6.346 1.00 38.16 108 ALA A C 1
ATOM 813 O O . ALA A 1 108 ? 41.859 31.087 6.899 1.00 38.16 108 ALA A O 1
ATOM 814 N N . GLU A 1 109 ? 43.480 31.661 5.425 1.00 41.19 109 GLU A N 1
ATOM 815 C CA . GLU A 1 109 ? 44.526 30.616 5.403 1.00 41.19 109 GLU A CA 1
ATOM 816 C C . GLU A 1 109 ? 44.279 29.202 5.997 1.00 41.19 109 GLU A C 1
ATOM 818 O O . GLU A 1 109 ? 43.985 29.006 7.173 1.00 41.19 109 GLU A O 1
ATOM 823 N N . ASN A 1 110 ? 44.562 28.187 5.170 1.00 42.97 110 ASN A N 1
ATOM 824 C CA . ASN A 1 110 ? 44.825 26.786 5.548 1.00 42.97 110 ASN A CA 1
ATOM 825 C C . ASN A 1 110 ? 46.272 26.642 6.084 1.00 42.97 110 ASN A C 1
ATOM 827 O O . ASN A 1 110 ? 47.148 27.350 5.585 1.00 42.97 110 ASN A O 1
ATOM 831 N N . PRO A 1 111 ? 46.585 25.677 6.984 1.00 48.56 111 PRO A N 1
ATOM 832 C CA . PRO A 1 111 ? 47.147 24.410 6.480 1.00 48.56 111 PRO A CA 1
ATOM 833 C C . PRO A 1 111 ? 46.840 23.119 7.292 1.00 48.56 111 PRO A C 1
ATOM 835 O O . PRO A 1 111 ? 46.823 23.093 8.513 1.00 48.56 111 PRO A O 1
ATOM 838 N N . LEU A 1 112 ? 46.642 22.037 6.527 1.00 39.44 112 LEU A N 1
ATOM 839 C CA . LEU A 1 112 ? 47.123 20.642 6.634 1.00 39.44 112 LEU A CA 1
ATOM 840 C C . LEU A 1 112 ? 47.206 19.855 7.986 1.00 39.44 112 LEU A C 1
ATOM 842 O O . LEU A 1 112 ? 47.958 20.186 8.892 1.00 39.44 112 LEU A O 1
ATOM 846 N N . THR A 1 113 ? 46.575 18.660 7.951 1.00 38.28 113 THR A N 1
ATOM 847 C CA . THR A 1 113 ? 46.836 17.367 8.657 1.00 38.28 113 THR A CA 1
ATOM 848 C C . THR A 1 113 ? 46.604 17.206 10.169 1.00 38.28 113 THR A C 1
ATOM 850 O O . THR A 1 113 ? 47.414 17.639 10.977 1.00 38.28 113 THR A O 1
ATOM 853 N N . THR A 1 114 ? 45.615 16.380 10.547 1.00 37.56 114 THR A N 1
ATOM 854 C CA . THR A 1 114 ? 45.764 14.998 11.089 1.00 37.56 114 THR A CA 1
ATOM 855 C C . THR A 1 114 ? 44.454 14.561 11.769 1.00 37.56 114 THR A C 1
ATOM 857 O O . THR A 1 114 ? 43.788 15.359 12.418 1.00 37.56 114 THR A O 1
ATOM 860 N N . GLU A 1 115 ? 44.080 13.303 11.524 1.00 50.28 115 GLU A N 1
ATOM 861 C CA . GLU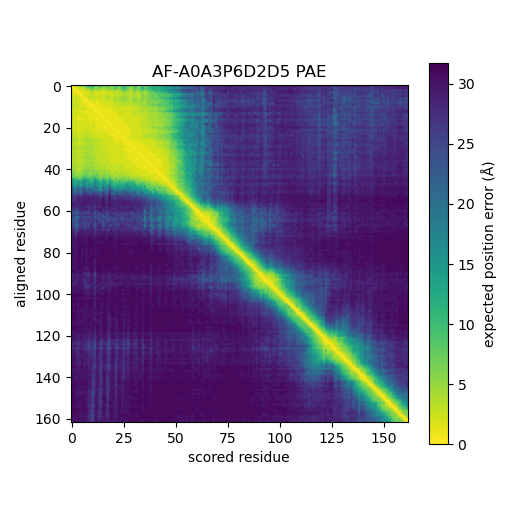 A 1 115 ? 43.059 12.469 12.181 1.00 50.28 115 GLU A CA 1
ATOM 862 C C . GLU A 1 115 ? 42.671 12.891 13.610 1.00 50.28 115 GLU A C 1
ATOM 864 O O . GLU A 1 115 ? 43.550 13.017 14.448 1.00 50.28 115 GLU A O 1
ATOM 869 N N . GLU A 1 116 ? 41.368 13.022 13.891 1.00 38.59 116 GLU A N 1
ATOM 870 C CA . GLU A 1 116 ? 40.740 12.773 15.203 1.00 38.59 116 GLU A CA 1
ATOM 871 C C . GLU A 1 116 ? 39.205 12.860 15.048 1.00 38.59 116 GLU A C 1
ATOM 873 O O . GLU A 1 116 ? 38.652 13.618 14.241 1.00 38.59 116 GLU A O 1
ATOM 878 N N . ALA A 1 117 ? 38.492 12.025 15.796 1.00 51.06 117 ALA A N 1
ATOM 879 C CA . ALA A 1 117 ? 37.062 11.790 15.678 1.00 51.06 117 ALA A CA 1
ATOM 880 C C . ALA A 1 117 ? 36.225 13.025 16.074 1.00 51.06 117 ALA A C 1
ATOM 882 O O . ALA A 1 117 ? 35.889 13.234 17.234 1.00 51.06 117 ALA A O 1
ATOM 883 N N . GLY A 1 118 ? 35.816 13.831 15.093 1.00 37.41 118 GLY A N 1
ATOM 884 C CA . GLY A 1 118 ? 34.978 15.013 15.308 1.00 37.41 118 GLY A CA 1
ATOM 885 C C . GLY A 1 118 ? 33.673 14.939 14.529 1.00 37.41 118 GLY A C 1
ATOM 886 O O . GLY A 1 118 ? 33.616 15.287 13.348 1.00 37.41 118 GLY A O 1
ATOM 887 N N . GLY A 1 119 ? 32.592 14.504 15.178 1.00 50.34 119 GLY A N 1
ATOM 888 C CA . GLY A 1 119 ? 31.248 14.592 14.613 1.00 50.34 119 GLY A CA 1
ATOM 889 C C . GLY A 1 119 ? 30.954 16.030 14.183 1.00 50.34 119 GLY A C 1
ATOM 890 O O . GLY A 1 119 ? 30.895 16.929 15.019 1.00 50.34 119 GLY A O 1
ATOM 891 N N . LYS A 1 120 ? 30.778 16.255 12.874 1.00 62.56 120 LYS A N 1
ATOM 892 C CA . LYS A 1 120 ? 30.394 17.562 12.323 1.00 62.56 120 LYS A CA 1
ATOM 893 C C . LYS A 1 120 ? 29.144 18.037 13.062 1.00 62.56 120 LYS A C 1
ATOM 895 O O . LYS A 1 120 ? 28.072 17.462 12.864 1.00 62.56 120 LYS A O 1
ATOM 900 N N . LYS A 1 121 ? 29.278 19.051 13.925 1.00 63.97 121 LYS A N 1
ATOM 901 C CA . LYS A 1 121 ? 28.150 19.668 14.629 1.00 63.97 121 LYS A CA 1
ATOM 902 C C . LYS A 1 121 ? 27.185 20.196 13.570 1.00 63.97 121 LYS A C 1
ATOM 904 O O . LYS A 1 121 ? 27.494 21.117 12.818 1.00 63.97 121 LYS A O 1
ATOM 909 N N . ARG A 1 122 ? 26.047 19.518 13.429 1.00 69.56 122 ARG A N 1
ATOM 910 C CA . ARG A 1 122 ? 25.008 19.867 12.456 1.00 69.56 122 ARG A CA 1
ATOM 911 C C . ARG A 1 122 ? 24.226 21.045 13.020 1.00 69.56 122 ARG A C 1
ATOM 913 O O . ARG A 1 122 ? 24.048 21.128 14.233 1.00 69.56 122 ARG A O 1
ATOM 920 N N . LYS A 1 123 ? 23.745 21.936 12.148 1.00 79.38 123 LYS A N 1
ATOM 921 C CA . LYS A 1 123 ? 22.845 23.011 12.582 1.00 79.38 123 LYS A CA 1
ATOM 922 C C . LYS A 1 123 ? 21.661 22.408 13.365 1.00 79.38 123 LYS A C 1
ATOM 924 O O . LYS A 1 123 ? 21.147 21.366 12.930 1.00 79.38 123 LYS A O 1
ATOM 929 N N . PRO A 1 124 ? 21.255 23.018 14.494 1.00 78.38 124 PRO A N 1
ATOM 930 C CA . PRO A 1 124 ? 20.119 22.547 15.279 1.00 78.38 124 PRO A CA 1
ATOM 931 C C . PRO A 1 124 ? 18.876 22.420 14.384 1.00 78.38 124 PRO A C 1
ATOM 933 O O . PRO A 1 124 ? 18.629 23.271 13.533 1.00 78.38 124 PRO A O 1
ATOM 936 N N . GLY A 1 125 ? 18.150 21.306 14.520 1.00 79.75 125 GLY A N 1
ATOM 937 C CA . GLY A 1 125 ? 16.915 21.029 13.771 1.00 79.75 125 GLY A CA 1
ATOM 938 C C . GLY A 1 125 ? 17.040 20.132 12.531 1.00 79.75 125 GLY A C 1
ATOM 939 O O . GLY A 1 125 ? 16.024 19.794 11.931 1.00 79.75 125 GLY A O 1
ATOM 940 N N . ARG A 1 126 ? 18.241 19.683 12.130 1.00 80.69 126 ARG A N 1
ATOM 941 C CA . ARG A 1 126 ? 18.381 18.754 10.987 1.00 80.69 126 ARG A CA 1
ATOM 942 C C . ARG A 1 126 ? 18.285 17.287 11.454 1.00 80.69 126 ARG A C 1
ATOM 944 O O . ARG A 1 126 ? 19.191 16.843 12.163 1.00 80.69 126 ARG A O 1
ATOM 951 N N . PRO A 1 127 ? 17.279 16.498 11.025 1.00 79.62 127 PRO A N 1
ATOM 952 C CA . PRO A 1 127 ? 17.119 15.108 11.462 1.00 79.62 127 PRO A CA 1
ATOM 953 C C . PRO A 1 127 ? 18.336 14.245 11.096 1.00 79.62 127 PRO A C 1
ATOM 955 O O . PRO A 1 127 ? 19.071 14.544 10.142 1.00 79.62 127 PRO A O 1
ATOM 958 N N . ALA A 1 128 ? 18.594 13.186 11.871 1.00 79.44 128 ALA A N 1
ATOM 959 C CA . ALA A 1 128 ? 19.685 12.240 11.630 1.00 79.44 128 ALA A CA 1
ATOM 960 C C . ALA A 1 128 ? 19.637 11.726 10.177 1.00 79.44 128 ALA A C 1
ATOM 962 O O . ALA A 1 128 ? 18.620 11.210 9.726 1.00 79.44 128 ALA A O 1
ATOM 963 N N . GLY A 1 129 ? 20.720 11.919 9.416 1.00 73.06 129 GLY A N 1
ATOM 964 C CA . GLY A 1 129 ? 20.806 11.372 8.062 1.00 73.06 129 GLY A CA 1
ATOM 965 C C . GLY A 1 129 ? 20.814 9.842 8.101 1.00 73.06 129 GLY A C 1
ATOM 966 O O . GLY A 1 129 ? 21.268 9.245 9.079 1.00 73.06 129 GLY A O 1
ATOM 967 N N . ARG A 1 130 ? 20.329 9.202 7.034 1.00 75.06 130 ARG A N 1
ATOM 968 C CA . ARG A 1 130 ? 20.267 7.738 6.925 1.00 75.06 130 ARG A CA 1
ATOM 969 C C . ARG A 1 130 ? 21.664 7.131 7.110 1.00 75.06 130 ARG A C 1
ATOM 971 O O . ARG A 1 130 ? 22.576 7.412 6.331 1.00 75.06 130 ARG A O 1
ATOM 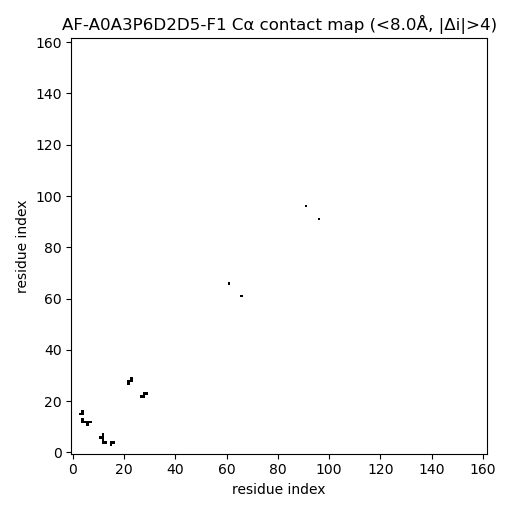978 N N . ARG A 1 131 ? 21.835 6.297 8.142 1.00 68.81 131 ARG A N 1
ATOM 979 C CA . ARG A 1 131 ? 23.082 5.556 8.394 1.00 68.81 131 ARG A CA 1
ATOM 980 C C . ARG A 1 131 ? 23.323 4.600 7.223 1.00 68.81 131 ARG A C 1
ATOM 982 O O . ARG A 1 131 ? 22.470 3.769 6.923 1.00 68.81 131 ARG A O 1
ATOM 989 N N . LYS A 1 132 ? 24.479 4.705 6.560 1.00 68.31 132 LYS A N 1
ATOM 990 C CA . LYS A 1 132 ? 24.935 3.699 5.590 1.00 68.31 132 LYS A CA 1
ATOM 991 C C . LYS A 1 132 ? 25.438 2.485 6.373 1.00 68.31 132 LYS A C 1
ATOM 993 O O . LYS A 1 132 ? 26.620 2.386 6.675 1.00 68.31 132 LYS A O 1
ATOM 998 N N . VAL A 1 133 ? 24.524 1.605 6.772 1.00 65.06 133 VAL A N 1
ATOM 999 C CA . VAL A 1 133 ? 24.878 0.270 7.267 1.00 65.06 133 VAL A CA 1
ATOM 1000 C C . VAL A 1 133 ? 25.345 -0.556 6.073 1.00 65.06 133 VAL A C 1
ATOM 1002 O O . VAL A 1 133 ? 24.642 -0.650 5.069 1.00 65.06 133 VAL A O 1
ATOM 1005 N N . ALA A 1 134 ? 26.553 -1.111 6.157 1.00 65.25 134 ALA A N 1
ATOM 1006 C CA . ALA A 1 134 ? 27.073 -2.039 5.163 1.00 65.25 134 ALA A CA 1
ATOM 1007 C C . ALA A 1 134 ? 26.326 -3.374 5.299 1.00 65.25 134 ALA A C 1
ATOM 1009 O O . ALA A 1 134 ? 26.781 -4.282 5.982 1.00 65.25 134 ALA A O 1
ATOM 1010 N N . SER A 1 135 ? 25.148 -3.483 4.686 1.00 61.31 135 SER A N 1
ATOM 1011 C CA . SER A 1 135 ? 24.312 -4.692 4.712 1.00 61.31 135 SER A CA 1
ATOM 1012 C C . SER A 1 135 ? 24.778 -5.776 3.731 1.00 61.31 135 SER A C 1
ATOM 1014 O O . SER A 1 135 ? 23.983 -6.607 3.307 1.00 61.31 135 SER A O 1
ATOM 1016 N N . SER A 1 136 ? 26.045 -5.761 3.314 1.00 67.56 136 SER A N 1
ATOM 1017 C CA . SER A 1 136 ? 26.618 -6.826 2.490 1.00 67.56 136 SER A CA 1
ATOM 1018 C C . SER A 1 136 ? 28.074 -7.069 2.888 1.00 67.56 136 SER A C 1
ATOM 1020 O O . SER A 1 136 ? 28.788 -6.103 3.187 1.00 67.56 136 SER A O 1
ATOM 1022 N N . PRO A 1 137 ? 28.525 -8.336 2.935 1.00 70.12 137 PRO A N 1
ATOM 1023 C CA . PRO A 1 137 ? 29.920 -8.645 3.200 1.00 70.12 137 PRO A CA 1
ATOM 1024 C C . PRO A 1 137 ? 30.787 -8.011 2.110 1.00 70.12 137 PRO A C 1
ATOM 1026 O O . PRO A 1 137 ? 30.513 -8.141 0.915 1.00 70.12 137 PRO A O 1
ATOM 1029 N N . ARG A 1 138 ? 31.828 -7.287 2.530 1.00 62.47 138 ARG A N 1
ATOM 1030 C CA . ARG A 1 138 ? 32.813 -6.701 1.619 1.00 62.47 138 ARG A CA 1
ATOM 1031 C C . ARG A 1 138 ? 33.485 -7.836 0.852 1.00 62.47 138 ARG A C 1
ATOM 1033 O O . ARG A 1 138 ? 34.190 -8.643 1.450 1.00 62.47 138 ARG A O 1
ATOM 1040 N N . LEU A 1 139 ? 33.278 -7.892 -0.462 1.00 60.88 139 LEU A N 1
ATOM 1041 C CA . LEU A 1 139 ? 34.094 -8.735 -1.328 1.00 60.88 139 LEU A CA 1
ATOM 1042 C C . LEU A 1 139 ? 35.551 -8.274 -1.202 1.00 60.88 139 LEU A C 1
ATOM 1044 O O . LEU A 1 139 ? 35.830 -7.072 -1.225 1.00 60.88 139 LEU A O 1
ATOM 1048 N N . ALA A 1 140 ? 36.460 -9.233 -1.025 1.00 65.25 140 ALA A N 1
ATOM 1049 C CA . ALA A 1 140 ? 37.889 -8.982 -0.898 1.00 65.25 140 ALA A CA 1
ATOM 1050 C C . ALA A 1 140 ? 38.412 -8.131 -2.076 1.00 65.25 140 ALA A C 1
ATOM 1052 O O . ALA A 1 140 ? 37.923 -8.276 -3.207 1.00 65.25 140 ALA A O 1
ATOM 1053 N N . PRO A 1 141 ? 39.402 -7.247 -1.845 1.00 50.31 141 PRO A N 1
ATOM 1054 C CA . PRO A 1 141 ? 40.029 -6.488 -2.919 1.00 50.31 141 PRO A CA 1
ATOM 1055 C C . PRO A 1 141 ? 40.650 -7.472 -3.921 1.00 50.31 141 PRO A C 1
ATOM 1057 O O . PRO A 1 141 ? 41.582 -8.195 -3.588 1.00 50.31 141 PRO A O 1
ATOM 1060 N N . GLY A 1 142 ? 40.082 -7.549 -5.128 1.00 60.12 142 GLY A N 1
ATOM 1061 C CA . GLY A 1 142 ? 40.514 -8.484 -6.177 1.00 60.12 142 GLY A CA 1
ATOM 1062 C C . GLY A 1 142 ? 39.393 -9.273 -6.862 1.00 60.12 142 GLY A C 1
ATOM 1063 O O . GLY A 1 142 ? 39.621 -9.833 -7.929 1.00 60.12 142 GLY A O 1
ATOM 1064 N N . SER A 1 143 ? 38.164 -9.276 -6.335 1.00 57.28 143 SER A N 1
ATOM 1065 C CA . SER A 1 143 ? 37.029 -9.948 -6.994 1.00 57.28 143 SER A CA 1
ATOM 1066 C C . SER A 1 143 ? 36.367 -9.069 -8.069 1.00 57.28 143 SER A C 1
ATOM 1068 O O . SER A 1 143 ? 35.191 -8.712 -7.972 1.00 57.28 143 SER A O 1
ATOM 1070 N N . CYS A 1 144 ? 37.107 -8.708 -9.118 1.00 52.41 144 CYS A N 1
ATOM 1071 C CA . CYS A 1 144 ? 36.532 -8.168 -10.348 1.00 52.41 144 CYS A CA 1
ATOM 1072 C C . CYS A 1 144 ? 36.250 -9.320 -11.326 1.00 52.41 144 CYS A C 1
ATOM 1074 O O . CYS A 1 144 ? 37.145 -9.848 -11.982 1.00 52.41 144 CYS A O 1
ATOM 1076 N N . SER A 1 145 ? 34.978 -9.712 -11.454 1.00 55.06 145 SER A N 1
ATOM 1077 C CA . SER A 1 145 ? 34.530 -10.587 -12.544 1.00 55.06 145 SER A CA 1
ATOM 1078 C C . SER A 1 145 ? 34.628 -9.818 -13.863 1.00 55.06 145 SER A C 1
ATOM 1080 O O . SER A 1 145 ? 33.680 -9.191 -14.334 1.00 55.06 145 SER A O 1
ATOM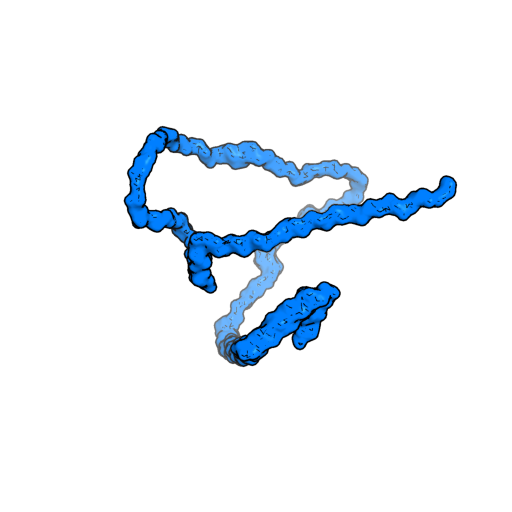 1082 N N . ARG A 1 146 ? 35.822 -9.819 -14.453 1.00 60.97 146 ARG A N 1
ATOM 1083 C CA . ARG A 1 146 ? 36.082 -9.335 -15.805 1.00 60.97 146 ARG A CA 1
ATOM 1084 C C . ARG A 1 146 ? 35.545 -10.379 -16.786 1.00 60.97 146 ARG A C 1
ATOM 1086 O O . ARG A 1 146 ? 36.308 -11.162 -17.345 1.00 60.97 146 ARG A O 1
ATOM 1093 N N . LYS A 1 147 ? 34.224 -10.429 -16.987 1.00 60.66 147 LYS A N 1
ATOM 1094 C CA . LYS A 1 147 ? 33.648 -11.136 -18.142 1.00 60.66 147 LYS A CA 1
ATOM 1095 C C . LYS A 1 147 ? 33.613 -10.204 -19.356 1.00 60.66 147 LYS A C 1
ATOM 1097 O O . LYS A 1 147 ? 33.415 -9.000 -19.253 1.00 60.66 147 LYS A O 1
ATOM 1102 N N . ARG A 1 148 ? 33.987 -10.804 -20.482 1.00 61.78 148 ARG A N 1
ATOM 1103 C CA . ARG A 1 148 ? 34.570 -10.206 -21.685 1.00 61.78 148 ARG A CA 1
ATOM 1104 C C . ARG A 1 148 ? 33.582 -9.316 -22.447 1.00 61.78 148 ARG A C 1
ATOM 1106 O O . ARG A 1 148 ? 32.393 -9.599 -22.492 1.00 61.78 148 ARG A O 1
ATOM 1113 N N . LYS A 1 149 ? 34.121 -8.284 -23.099 1.00 58.12 149 LYS A N 1
ATOM 1114 C CA . LYS A 1 149 ? 33.442 -7.452 -24.099 1.00 58.12 149 LYS A CA 1
ATOM 1115 C C . LYS A 1 149 ? 33.148 -8.319 -25.330 1.00 58.12 149 LYS A C 1
ATOM 1117 O O . LYS A 1 149 ? 34.086 -8.697 -26.028 1.00 58.12 149 LYS A O 1
ATOM 1122 N N . ALA A 1 150 ? 31.883 -8.653 -25.581 1.00 58.59 150 ALA A N 1
ATOM 1123 C CA . ALA A 1 150 ? 31.466 -9.143 -26.890 1.00 58.59 150 ALA A CA 1
ATOM 1124 C C . ALA A 1 150 ? 31.503 -7.947 -27.853 1.00 58.59 150 ALA A C 1
ATOM 1126 O O . ALA A 1 150 ? 30.760 -6.982 -27.693 1.00 58.59 150 ALA A O 1
ATOM 1127 N N . GLN A 1 151 ? 32.461 -7.947 -28.778 1.00 58.28 151 GLN A N 1
ATOM 1128 C CA . GLN A 1 151 ? 32.382 -7.109 -29.967 1.00 58.28 151 GLN A CA 1
ATOM 1129 C C . GLN A 1 151 ? 31.580 -7.888 -31.003 1.00 58.28 151 GLN A C 1
ATOM 1131 O O . GLN A 1 151 ? 32.147 -8.713 -31.719 1.00 58.28 151 GLN A O 1
ATOM 1136 N N . ASP A 1 152 ? 30.282 -7.620 -31.078 1.00 59.16 152 ASP A N 1
ATOM 1137 C CA . ASP A 1 152 ? 29.465 -8.038 -32.212 1.00 59.16 152 ASP A CA 1
ATOM 1138 C C . ASP A 1 152 ? 29.859 -7.158 -33.402 1.00 59.16 152 ASP A C 1
ATOM 1140 O O . ASP A 1 152 ? 29.351 -6.055 -33.603 1.00 59.16 152 ASP A O 1
ATOM 1144 N N . LYS A 1 153 ? 30.869 -7.601 -34.156 1.00 68.62 153 LYS A N 1
ATOM 1145 C CA . LYS A 1 153 ? 31.152 -7.033 -35.477 1.00 68.62 153 LYS A CA 1
ATOM 1146 C C . LYS A 1 153 ? 29.931 -7.313 -36.367 1.00 68.62 153 LYS A C 1
ATOM 1148 O O . LYS A 1 153 ? 29.438 -8.442 -36.341 1.00 68.62 153 LYS A O 1
ATOM 1153 N N . PRO A 1 154 ? 29.442 -6.337 -37.150 1.00 66.12 154 PRO A N 1
ATOM 1154 C CA . PRO A 1 154 ? 28.277 -6.551 -37.999 1.00 66.12 154 PRO A CA 1
ATOM 1155 C C . PRO A 1 154 ? 28.580 -7.599 -39.084 1.00 66.12 154 PRO A C 1
ATOM 1157 O O . PRO A 1 154 ? 29.718 -7.665 -39.564 1.00 66.12 154 PRO A O 1
ATOM 1160 N N . PRO A 1 155 ? 27.591 -8.412 -39.499 1.00 65.56 155 PRO A N 1
ATOM 1161 C CA . PRO A 1 155 ? 27.769 -9.344 -40.602 1.00 65.56 155 PRO A CA 1
ATOM 1162 C C . PRO A 1 155 ? 28.072 -8.569 -41.889 1.00 65.56 155 PRO A C 1
ATOM 1164 O O . PRO A 1 155 ? 27.350 -7.647 -42.270 1.00 65.56 155 PRO A O 1
ATOM 1167 N N . THR A 1 156 ? 29.157 -8.941 -42.565 1.00 60.44 156 THR A N 1
ATOM 1168 C CA . THR A 1 156 ? 29.532 -8.412 -43.879 1.00 60.44 156 THR A CA 1
ATOM 1169 C C . THR A 1 156 ? 28.446 -8.750 -44.894 1.00 60.44 156 THR A C 1
ATOM 1171 O O . THR A 1 156 ? 28.332 -9.896 -45.329 1.00 60.44 156 THR A O 1
ATOM 1174 N N . GLY A 1 157 ? 27.645 -7.749 -45.257 1.00 56.03 157 GLY A N 1
ATOM 1175 C CA . GLY A 1 157 ? 26.647 -7.837 -46.316 1.00 56.03 157 GLY A CA 1
ATOM 1176 C C . GLY A 1 157 ? 27.307 -8.166 -47.652 1.00 56.03 157 GLY A C 1
ATOM 1177 O O . GLY A 1 157 ? 27.964 -7.326 -48.261 1.00 56.03 157 GLY A O 1
ATOM 1178 N N . ARG A 1 158 ? 27.130 -9.405 -48.106 1.00 61.22 158 ARG A N 1
ATOM 1179 C CA . ARG A 1 158 ? 27.481 -9.862 -49.448 1.00 61.22 158 ARG A CA 1
ATOM 1180 C C . ARG A 1 158 ? 26.180 -10.031 -50.219 1.00 61.22 158 ARG A C 1
ATOM 1182 O O . ARG A 1 158 ? 25.553 -11.065 -50.082 1.00 61.22 158 ARG A O 1
ATOM 1189 N N . ASN A 1 159 ? 25.808 -9.036 -51.021 1.00 57.06 159 ASN A N 1
ATOM 1190 C CA . ASN A 1 159 ? 24.894 -9.200 -52.151 1.00 57.06 159 ASN A CA 1
ATOM 1191 C C . ASN A 1 159 ? 25.398 -8.314 -53.296 1.00 57.06 159 ASN A C 1
ATOM 1193 O O . ASN A 1 159 ? 25.266 -7.094 -53.258 1.00 57.06 159 ASN A O 1
ATOM 1197 N N . LYS A 1 160 ? 26.022 -8.947 -54.294 1.00 51.06 160 LYS A N 1
ATOM 1198 C CA . LYS A 1 160 ? 26.137 -8.410 -55.651 1.00 51.06 160 LYS A CA 1
ATOM 1199 C C . LYS A 1 160 ? 25.166 -9.202 -56.526 1.00 51.06 160 LYS A C 1
ATOM 1201 O O . LYS A 1 160 ? 25.372 -10.395 -56.719 1.00 51.06 160 LYS A O 1
ATOM 1206 N N . ALA A 1 161 ? 24.134 -8.520 -56.993 1.00 55.03 161 ALA A N 1
ATOM 1207 C CA . ALA A 1 161 ? 23.269 -8.793 -58.142 1.00 55.03 161 ALA A CA 1
ATOM 1208 C C . ALA A 1 161 ? 22.525 -7.455 -58.300 1.00 55.03 161 ALA A C 1
ATOM 1210 O O . ALA A 1 161 ? 21.965 -6.979 -57.317 1.00 55.03 161 ALA A O 1
ATOM 1211 N N . THR A 1 162 ? 22.653 -6.683 -59.368 1.00 52.44 162 THR A N 1
ATOM 1212 C CA . THR A 1 162 ? 22.649 -6.948 -60.814 1.00 52.44 162 THR A CA 1
ATOM 1213 C C . THR A 1 162 ? 23.477 -5.894 -61.532 1.00 52.44 162 THR A C 1
ATOM 1215 O O . THR A 1 162 ? 23.503 -4.750 -61.022 1.00 52.44 162 THR A O 1
#

Radius of gyration: 35.22 Å; Cα contacts (8 Å, |Δi|>4): 15; chains: 1; bounding box: 70×65×88 Å

Sequence (162 aa):
MTQYTSCADPTESAARKERLRQAEAQGQVEESAVQMVKASIARENAEAESLAAVGVNSQERIPTISRLGPVNVELMREPNDAQTGENQDARIPVVDRLVHTTGDVTTAENPLTTEEAGGKKRKPGRPAGRRKVASSPRLAPGSCSRKRKAQDKPPTGRNKAT

Secondary structure (DSSP, 8-state):
-HHHH--SSHHHHHHHHHHHHHHHHTTHHHHHHHHHHHHHHHHHHHHHHHHHHTTS-------HHHHS----GGG------------S--PPPGGGG--S---------------------PPTTPPPPPP----S----TT----------PPP-------

Foldseek 3Di:
DVVQLDDPDPVVSVVSVVVVVVCVVVCVVVVVVVVVVVVVVVVVVVVVVVVVVVVPDPPPDDDPVVVPPPDPPVPPDDDDDDDDDDDPPPDDDPVVVDDDDDDDDDDDDDDDDDDDDDDDPDDPPDDDDDDPDPPDPDDPPPPDPCDDDDPPDDPDDDDDDD

Mean predicted aligned error: 23.72 Å

Organism: Brassica campestris (NCBI:txid3711)

pLDDT: mean 70.13, std 18.64, range [37.41, 97.69]